Protein AF-A0A0Q4WT81-F1 (afdb_monomer)

Radius of gyration: 19.06 Å; Cα contacts (8 Å, |Δi|>4): 18; chains: 1; bounding box: 52×23×43 Å

Solvent-accessible surface area (backbone atoms only — not comparable to full-atom values): 3898 Å² total; per-residue (Å²): 117,76,67,59,57,54,49,51,52,51,41,52,49,44,35,63,73,20,60,90,66,88,76,59,52,34,61,52,30,50,52,54,44,50,54,53,49,52,53,50,50,53,54,49,50,60,52,51,56,59,60,75,63,56,73,75,57,97,86,62,65,85,80,81,110

Structure (mmCIF, N/CA/C/O backbone):
data_AF-A0A0Q4WT81-F1
#
_entry.id   AF-A0A0Q4WT81-F1
#
loop_
_atom_site.group_PDB
_atom_site.id
_atom_site.type_symbol
_atom_site.label_atom_id
_atom_site.label_alt_id
_atom_site.label_comp_id
_atom_site.label_asym_id
_atom_site.label_entity_id
_atom_site.label_seq_id
_atom_site.pdbx_PDB_ins_code
_atom_site.Cartn_x
_atom_site.Cartn_y
_atom_site.Cartn_z
_atom_site.occupancy
_atom_site.B_iso_or_equiv
_atom_site.auth_seq_id
_atom_site.auth_comp_id
_atom_site.auth_asym_id
_atom_site.auth_atom_id
_atom_site.pdbx_PD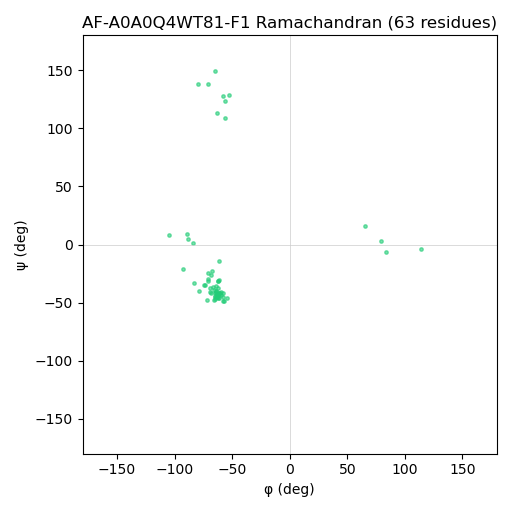B_model_num
ATOM 1 N N . MET A 1 1 ? 8.698 9.310 -10.428 1.00 49.44 1 MET A N 1
ATOM 2 C CA . MET A 1 1 ? 9.117 9.034 -9.034 1.00 49.44 1 MET A CA 1
ATOM 3 C C . MET A 1 1 ? 8.338 9.826 -7.977 1.00 49.44 1 MET A C 1
ATOM 5 O O . MET A 1 1 ? 7.944 9.217 -7.000 1.00 49.44 1 MET A O 1
ATOM 9 N N . SER A 1 2 ? 8.037 11.126 -8.151 1.00 55.28 2 SER A N 1
ATOM 10 C CA . SER A 1 2 ? 7.266 11.906 -7.146 1.00 55.28 2 SER A CA 1
ATOM 11 C C . SER A 1 2 ? 5.826 11.396 -6.897 1.00 55.28 2 SER A C 1
ATOM 13 O O . SER A 1 2 ? 5.323 11.465 -5.781 1.00 55.28 2 SER A O 1
ATOM 15 N N . SER A 1 3 ? 5.174 10.819 -7.917 1.00 70.75 3 SER A N 1
ATOM 16 C CA . SER A 1 3 ? 3.776 10.362 -7.824 1.00 70.75 3 SER A CA 1
ATOM 17 C C . SER A 1 3 ? 3.571 9.089 -6.990 1.00 70.75 3 SER A C 1
ATOM 19 O O . SER A 1 3 ? 2.544 8.983 -6.323 1.00 70.75 3 SER A O 1
ATOM 21 N N . ASP A 1 4 ? 4.511 8.135 -7.004 1.00 83.06 4 ASP A N 1
ATOM 22 C CA . ASP A 1 4 ? 4.355 6.873 -6.251 1.00 83.06 4 ASP A CA 1
ATOM 23 C C . ASP A 1 4 ? 4.555 7.110 -4.750 1.00 83.06 4 ASP A C 1
ATOM 25 O O . ASP A 1 4 ? 3.829 6.560 -3.929 1.00 83.06 4 ASP A O 1
ATOM 29 N N . THR A 1 5 ? 5.449 8.029 -4.373 1.00 85.69 5 THR A N 1
ATOM 30 C CA . THR A 1 5 ? 5.640 8.426 -2.971 1.00 85.69 5 THR A CA 1
ATOM 31 C C . THR A 1 5 ? 4.373 9.031 -2.360 1.00 85.69 5 THR A C 1
ATOM 33 O O . THR A 1 5 ? 4.028 8.711 -1.222 1.00 85.69 5 THR A O 1
ATOM 36 N N . GLU A 1 6 ? 3.655 9.881 -3.096 1.00 89.75 6 GLU A N 1
ATOM 37 C CA . GLU A 1 6 ? 2.384 10.443 -2.622 1.00 89.75 6 GLU A CA 1
ATOM 38 C C . GLU A 1 6 ? 1.281 9.377 -2.542 1.00 89.75 6 GLU A C 1
ATOM 40 O O . GLU A 1 6 ? 0.534 9.338 -1.561 1.00 89.75 6 GLU A O 1
ATOM 45 N N . LYS A 1 7 ? 1.236 8.437 -3.497 1.00 90.62 7 LYS A N 1
ATOM 46 C CA . LYS A 1 7 ? 0.336 7.273 -3.436 1.00 90.62 7 LYS A CA 1
ATOM 47 C C . LYS A 1 7 ? 0.622 6.388 -2.218 1.00 90.62 7 LYS A C 1
ATOM 49 O O . LYS A 1 7 ? -0.311 6.028 -1.506 1.00 90.62 7 LYS A O 1
ATOM 54 N N . HIS A 1 8 ? 1.889 6.111 -1.904 1.00 92.19 8 HIS A N 1
ATOM 55 C CA . HIS A 1 8 ? 2.273 5.360 -0.704 1.00 92.19 8 HIS A CA 1
ATOM 56 C C . HIS A 1 8 ? 1.814 6.049 0.585 1.00 92.19 8 HIS A C 1
ATOM 58 O O . HIS A 1 8 ? 1.272 5.394 1.477 1.00 92.19 8 HIS A O 1
ATOM 64 N N . LYS A 1 9 ? 1.981 7.374 0.689 1.00 94.12 9 LYS A N 1
ATOM 65 C CA . LYS A 1 9 ? 1.489 8.141 1.846 1.00 94.12 9 LYS A CA 1
ATOM 66 C C . LYS A 1 9 ? -0.031 8.052 1.976 1.00 94.12 9 LYS A C 1
ATOM 68 O O . LYS A 1 9 ? -0.523 7.870 3.088 1.00 94.12 9 LYS A O 1
ATOM 73 N N . ALA A 1 10 ? -0.760 8.143 0.863 1.00 94.81 10 ALA A N 1
ATOM 74 C CA . ALA A 1 10 ? -2.215 8.028 0.852 1.00 94.81 10 ALA A CA 1
ATOM 75 C C . ALA A 1 10 ? -2.691 6.629 1.281 1.00 94.81 10 ALA A C 1
ATOM 77 O O . ALA A 1 10 ? -3.567 6.522 2.137 1.00 94.81 10 ALA A O 1
ATOM 78 N N . LEU A 1 11 ? -2.069 5.563 0.765 1.00 96.06 11 LEU A N 1
ATOM 79 C CA . LEU A 1 11 ? -2.381 4.179 1.142 1.00 96.06 11 LE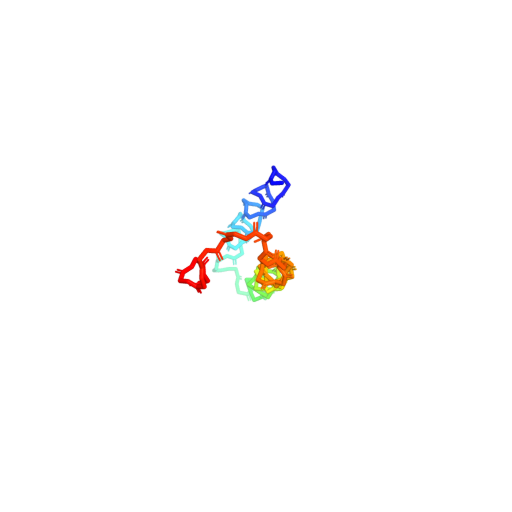U A CA 1
ATOM 80 C C . LEU A 1 11 ? -2.083 3.918 2.627 1.00 96.06 11 LEU A C 1
ATOM 82 O O . LEU A 1 11 ? -2.904 3.344 3.340 1.00 96.06 11 LEU A O 1
ATOM 86 N N . LEU A 1 12 ? -0.954 4.422 3.137 1.00 96.75 12 LEU A N 1
ATOM 87 C CA . LEU A 1 12 ? -0.624 4.341 4.564 1.00 96.75 12 LEU A CA 1
ATOM 88 C C . LEU A 1 12 ? -1.617 5.114 5.439 1.00 96.75 12 LEU A C 1
ATOM 90 O O . LEU A 1 12 ? -1.972 4.652 6.524 1.00 96.75 12 LEU A O 1
ATOM 94 N N . ALA A 1 13 ? -2.058 6.291 4.993 1.00 97.12 13 ALA A N 1
ATOM 95 C CA . ALA A 1 13 ? -3.073 7.063 5.697 1.00 97.12 13 ALA A CA 1
ATOM 96 C C . ALA A 1 13 ? -4.418 6.320 5.729 1.00 97.12 13 ALA A C 1
ATOM 98 O O . ALA A 1 13 ? -5.048 6.270 6.785 1.00 97.12 13 ALA A O 1
ATOM 99 N N . ALA A 1 14 ? -4.818 5.691 4.621 1.00 95.88 14 ALA A N 1
ATOM 100 C CA . ALA A 1 14 ? -6.037 4.890 4.534 1.00 95.88 14 ALA A CA 1
ATOM 101 C C . ALA A 1 14 ? -6.006 3.685 5.488 1.00 95.88 14 ALA A C 1
ATOM 103 O O . ALA A 1 14 ? -6.950 3.492 6.251 1.00 95.88 14 ALA A O 1
ATOM 104 N N . LEU A 1 15 ? -4.894 2.942 5.533 1.00 96.81 15 LEU A N 1
ATOM 105 C CA . LEU A 1 15 ? -4.707 1.823 6.466 1.00 96.81 15 LEU A CA 1
ATOM 106 C C . LEU A 1 15 ? -4.850 2.262 7.926 1.00 96.81 15 LEU A C 1
ATOM 108 O O . LEU A 1 15 ? -5.598 1.654 8.691 1.00 96.81 15 LEU A O 1
ATOM 112 N N . LYS A 1 16 ? -4.177 3.354 8.309 1.00 96.88 16 LYS A N 1
ATOM 113 C CA . LYS A 1 16 ? -4.264 3.908 9.669 1.00 96.88 16 LYS A CA 1
ATOM 114 C C . LYS A 1 16 ? -5.671 4.394 10.002 1.00 96.88 16 LYS A C 1
ATOM 116 O O . LYS A 1 16 ? -6.134 4.196 11.118 1.00 96.88 16 LYS A O 1
ATOM 121 N N . ALA A 1 17 ? -6.350 5.024 9.045 1.00 96.62 17 ALA A N 1
ATOM 122 C CA . ALA A 1 17 ? -7.707 5.518 9.232 1.00 96.62 17 ALA A CA 1
ATOM 123 C C . ALA A 1 17 ? -8.743 4.389 9.318 1.00 96.62 17 ALA A C 1
ATOM 125 O O . ALA A 1 17 ? -9.817 4.605 9.875 1.00 96.62 17 ALA A O 1
ATOM 126 N N . ALA A 1 18 ? -8.459 3.221 8.743 1.00 96.50 18 ALA A N 1
ATOM 127 C CA . ALA A 1 18 ? -9.350 2.068 8.732 1.00 96.50 18 ALA A CA 1
ATOM 128 C C . ALA A 1 18 ? -9.114 1.093 9.900 1.00 96.50 18 ALA A C 1
ATOM 130 O O . ALA A 1 18 ? -9.998 0.315 10.263 1.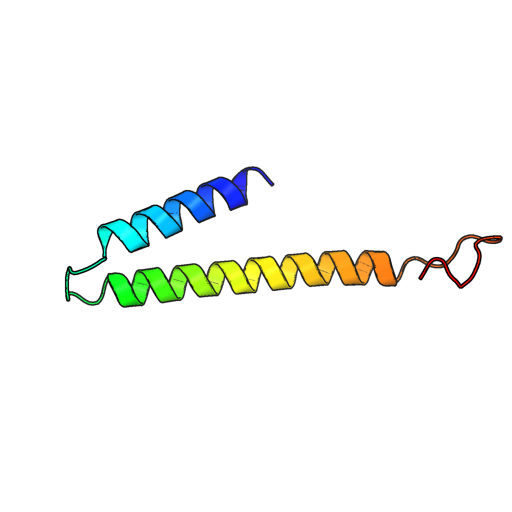00 96.50 18 ALA A O 1
ATOM 131 N N . GLN A 1 19 ? -7.930 1.140 10.512 1.00 95.12 19 GLN A N 1
ATOM 132 C CA . GLN A 1 19 ? -7.537 0.235 11.584 1.00 95.12 19 GLN A CA 1
ATOM 133 C C . GLN A 1 19 ? -8.533 0.262 12.755 1.00 95.12 19 GLN A C 1
ATOM 135 O O . GLN A 1 19 ? -8.799 1.303 13.351 1.00 95.12 19 GLN A O 1
ATOM 140 N N . GLY A 1 20 ? -9.066 -0.913 13.101 1.00 94.44 20 GLY A N 1
ATOM 141 C CA . GLY A 1 20 ? -9.966 -1.089 14.243 1.00 94.44 20 GLY A CA 1
ATOM 142 C C . GLY A 1 20 ? -11.420 -0.662 14.015 1.00 94.44 20 GLY A C 1
ATOM 143 O O . GLY A 1 20 ? -12.208 -0.766 14.951 1.00 94.44 20 GLY A O 1
ATOM 144 N N . LYS A 1 21 ? -11.807 -0.222 12.806 1.00 94.69 21 LYS A N 1
ATOM 145 C CA . LYS A 1 21 ? -13.201 0.158 12.511 1.00 94.69 21 LYS A CA 1
ATOM 146 C C . LYS A 1 21 ? -14.174 -1.021 12.434 1.00 94.69 21 LYS A C 1
ATOM 148 O O . LYS A 1 21 ? -15.346 -0.843 12.741 1.00 94.69 21 LYS A O 1
ATOM 153 N N . GLY A 1 22 ? -13.706 -2.210 12.041 1.00 92.38 22 GLY A N 1
ATOM 154 C CA . GLY A 1 22 ? -14.538 -3.422 11.960 1.00 92.38 22 GLY A CA 1
ATOM 155 C C . GLY A 1 22 ? -15.653 -3.366 10.907 1.00 92.38 22 GLY A C 1
ATOM 156 O O . GLY A 1 22 ? -16.583 -4.163 10.959 1.00 92.38 22 GLY A O 1
ATOM 157 N N . ASP A 1 23 ? -15.571 -2.425 9.966 1.00 95.94 23 ASP A N 1
ATOM 158 C CA . ASP A 1 23 ? -16.562 -2.151 8.918 1.00 95.94 23 ASP A CA 1
ATOM 159 C C . ASP A 1 23 ? -16.130 -2.663 7.529 1.00 95.94 23 ASP A C 1
ATOM 161 O O . ASP A 1 23 ? -16.770 -2.355 6.527 1.00 95.94 23 ASP A O 1
ATOM 165 N N . GLY A 1 24 ? -15.034 -3.426 7.449 1.00 95.00 24 GLY A N 1
ATOM 166 C CA . GLY A 1 24 ? -14.461 -3.904 6.187 1.00 95.00 24 GLY A CA 1
ATOM 167 C C . GLY A 1 24 ? -13.537 -2.900 5.486 1.00 95.00 24 GLY A C 1
ATOM 168 O O . GLY 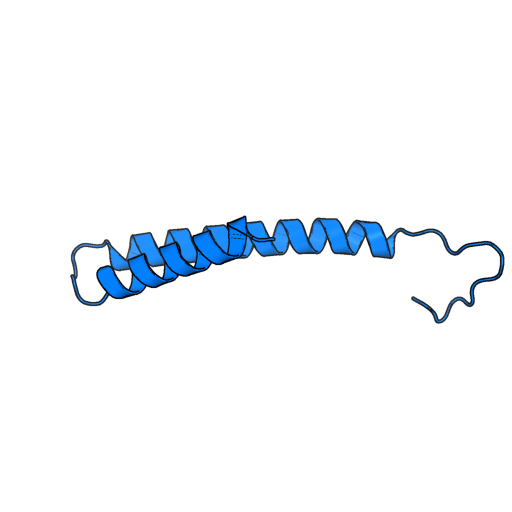A 1 24 ? -12.906 -3.238 4.482 1.00 95.00 24 GLY A O 1
ATOM 169 N N . SER A 1 25 ? -13.435 -1.658 5.980 1.00 96.00 25 SER A N 1
ATOM 170 C CA . SER A 1 25 ? -12.594 -0.631 5.348 1.00 96.00 25 SER A CA 1
ATOM 171 C C . SER A 1 25 ? -11.100 -0.941 5.459 1.00 96.00 25 SER A C 1
ATOM 173 O O . SER A 1 25 ? -10.316 -0.513 4.611 1.00 96.00 25 SER A O 1
ATOM 175 N N . PHE A 1 26 ? -10.694 -1.704 6.477 1.00 96.44 26 PHE A N 1
ATOM 176 C CA . PHE A 1 26 ? -9.300 -2.095 6.667 1.00 96.44 26 PHE A CA 1
ATOM 177 C C . PHE A 1 26 ? -8.882 -3.119 5.618 1.00 96.44 26 PHE A C 1
ATOM 179 O O . PHE A 1 26 ? -7.867 -2.940 4.952 1.00 96.44 26 PHE A O 1
ATOM 186 N N . GLU A 1 27 ? -9.702 -4.144 5.415 1.00 97.06 27 GLU A N 1
ATOM 187 C CA . GLU A 1 27 ? -9.514 -5.178 4.407 1.00 97.06 27 GLU A CA 1
ATOM 188 C C . GLU A 1 27 ? -9.436 -4.555 3.009 1.00 97.06 27 GLU A C 1
ATOM 190 O O . GLU A 1 27 ? -8.508 -4.852 2.259 1.00 97.06 27 GLU A O 1
ATOM 195 N N . GLN A 1 28 ? -10.331 -3.612 2.691 1.00 97.00 28 GLN A N 1
ATOM 196 C CA . GLN A 1 28 ? -10.284 -2.869 1.426 1.00 97.00 28 GLN A CA 1
ATOM 197 C C . GLN A 1 28 ? -8.993 -2.057 1.267 1.00 97.00 28 GLN A C 1
ATOM 199 O O . GLN A 1 28 ? -8.362 -2.107 0.210 1.00 97.00 28 GLN A O 1
ATOM 204 N N . ALA A 1 29 ? -8.576 -1.324 2.305 1.0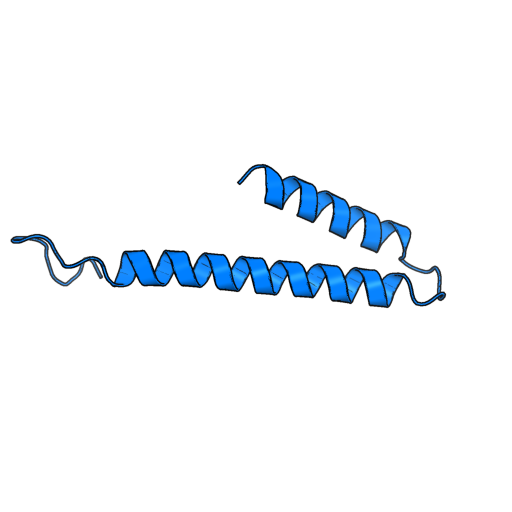0 96.62 29 ALA A N 1
ATOM 205 C CA . ALA A 1 29 ? -7.349 -0.531 2.268 1.00 96.62 29 ALA A CA 1
ATOM 206 C C . ALA A 1 29 ? -6.096 -1.412 2.107 1.00 96.62 29 ALA A C 1
ATOM 208 O O . ALA A 1 29 ? -5.162 -1.034 1.399 1.00 96.62 29 ALA A O 1
ATOM 209 N N . VAL A 1 30 ? -6.084 -2.600 2.719 1.00 96.75 30 VAL A N 1
ATOM 210 C CA . VAL A 1 30 ? -5.013 -3.594 2.564 1.00 96.75 30 VAL A CA 1
ATOM 211 C C . VAL A 1 30 ? -4.962 -4.127 1.135 1.00 96.75 30 VAL A C 1
ATOM 213 O O . VAL A 1 30 ? -3.882 -4.142 0.544 1.00 96.75 30 VAL A O 1
ATOM 216 N N . THR A 1 31 ? -6.099 -4.516 0.553 1.00 97.56 31 THR A N 1
ATOM 217 C CA . THR A 1 31 ? -6.155 -4.987 -0.839 1.00 97.56 31 THR A CA 1
ATOM 218 C C . THR A 1 31 ? -5.612 -3.934 -1.802 1.00 97.56 31 THR A C 1
ATOM 220 O O . THR A 1 31 ? -4.716 -4.237 -2.586 1.00 97.56 31 THR A O 1
ATOM 223 N N . GLN A 1 32 ? -6.062 -2.682 -1.680 1.00 95.81 32 GLN A N 1
ATOM 224 C CA . GLN A 1 32 ? -5.588 -1.580 -2.528 1.00 95.81 32 GLN A CA 1
ATOM 225 C C . GLN A 1 32 ? -4.086 -1.313 -2.363 1.00 95.81 32 GLN A C 1
ATOM 227 O O . GLN A 1 32 ? -3.393 -1.009 -3.335 1.00 95.81 32 GLN A O 1
ATOM 232 N N . ALA A 1 33 ? -3.561 -1.431 -1.139 1.00 95.25 33 ALA A N 1
ATOM 233 C CA . ALA A 1 33 ? -2.134 -1.271 -0.892 1.00 95.25 33 ALA A CA 1
ATOM 234 C C . ALA A 1 33 ? -1.311 -2.366 -1.587 1.00 95.25 33 ALA A C 1
ATOM 236 O O . ALA A 1 33 ? -0.301 -2.055 -2.219 1.00 95.25 3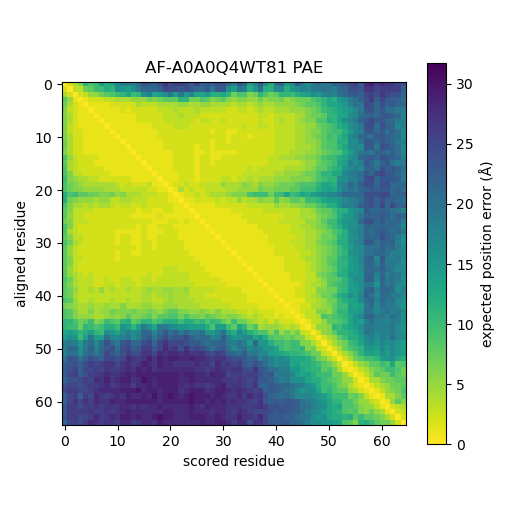3 ALA A O 1
ATOM 237 N N . PHE A 1 34 ? -1.748 -3.627 -1.515 1.00 96.19 34 PHE A N 1
ATOM 238 C CA . PHE A 1 34 ? -1.055 -4.736 -2.174 1.00 96.19 34 PHE A CA 1
ATOM 239 C C . PHE A 1 34 ? -1.152 -4.683 -3.697 1.00 96.19 34 PHE A C 1
ATOM 241 O O . PHE A 1 34 ? -0.144 -4.912 -4.360 1.00 96.19 34 PHE A O 1
ATOM 248 N N . GLU A 1 35 ? -2.311 -4.327 -4.256 1.00 95.31 35 GLU A N 1
ATOM 249 C CA . GLU A 1 35 ? -2.459 -4.111 -5.702 1.00 95.31 35 GLU A CA 1
ATOM 250 C C . GLU A 1 35 ? -1.436 -3.094 -6.216 1.00 95.31 35 GLU A C 1
ATOM 252 O O . GLU A 1 35 ? -0.736 -3.355 -7.194 1.00 95.31 35 GLU A O 1
ATOM 257 N N . HIS A 1 36 ? -1.275 -1.972 -5.510 1.00 93.25 36 HIS A N 1
ATOM 258 C CA . HIS A 1 36 ? -0.298 -0.962 -5.901 1.00 93.25 36 HIS A CA 1
ATOM 259 C C . HIS A 1 36 ? 1.155 -1.442 -5.770 1.00 93.25 36 HIS A C 1
ATOM 261 O O . HIS A 1 36 ? 1.988 -1.108 -6.612 1.00 93.25 36 HIS A O 1
ATOM 267 N N . VAL A 1 37 ? 1.476 -2.241 -4.746 1.00 91.62 37 VAL A N 1
ATOM 268 C CA . VAL A 1 37 ? 2.814 -2.839 -4.604 1.00 91.62 37 VAL A CA 1
ATOM 269 C C . VAL A 1 37 ? 3.114 -3.780 -5.767 1.00 91.62 37 VAL A C 1
ATOM 271 O O . VAL A 1 37 ? 4.197 -3.694 -6.340 1.00 91.62 37 VAL A O 1
ATOM 274 N N . PHE A 1 38 ? 2.174 -4.646 -6.153 1.00 92.00 38 PHE A N 1
ATOM 275 C CA . PHE A 1 38 ? 2.379 -5.552 -7.285 1.00 92.00 38 PHE A CA 1
ATOM 276 C C . PHE A 1 38 ? 2.530 -4.796 -8.604 1.00 92.00 38 PHE A C 1
ATOM 278 O O . PHE A 1 38 ? 3.451 -5.091 -9.359 1.00 92.00 38 PHE A O 1
ATOM 285 N N . GLU A 1 39 ? 1.717 -3.764 -8.833 1.00 90.06 39 GLU A N 1
ATOM 286 C CA . GLU A 1 39 ? 1.854 -2.866 -9.985 1.00 90.06 39 GLU A CA 1
ATOM 287 C C . GLU A 1 39 ? 3.243 -2.195 -10.017 1.00 90.06 39 GLU A C 1
ATOM 289 O O . GLU A 1 39 ? 3.877 -2.077 -11.068 1.00 90.06 39 GLU A O 1
ATOM 294 N N . HIS A 1 40 ? 3.749 -1.761 -8.858 1.00 87.69 40 HIS A N 1
ATOM 295 C CA . HIS A 1 40 ? 5.070 -1.147 -8.755 1.00 87.69 40 HIS A CA 1
ATOM 296 C C . HIS A 1 40 ? 6.199 -2.153 -9.022 1.00 87.69 40 HIS A C 1
ATOM 298 O O . HIS A 1 40 ? 7.151 -1.821 -9.728 1.00 87.69 40 HIS A O 1
ATOM 304 N N . LEU A 1 41 ? 6.088 -3.380 -8.504 1.00 87.06 41 LEU A N 1
ATOM 305 C CA . LEU A 1 41 ? 7.055 -4.452 -8.755 1.00 87.06 41 LEU A CA 1
ATOM 306 C C . LEU A 1 41 ? 7.063 -4.887 -10.224 1.00 87.06 41 LEU A C 1
ATOM 308 O O . LEU A 1 41 ? 8.133 -5.104 -10.782 1.00 87.06 41 LEU A O 1
ATOM 312 N N . GLU A 1 42 ? 5.902 -4.961 -10.873 1.00 87.50 42 GLU A N 1
ATOM 313 C CA . GLU A 1 42 ? 5.802 -5.272 -12.301 1.00 87.50 42 GLU A CA 1
ATOM 314 C C . GLU A 1 42 ? 6.483 -4.195 -13.155 1.00 87.50 42 GLU A C 1
ATOM 316 O O . GLU A 1 42 ? 7.293 -4.512 -14.026 1.00 87.50 42 GLU A O 1
ATOM 321 N N . ARG A 1 43 ? 6.240 -2.910 -12.853 1.00 84.44 43 ARG A N 1
ATOM 322 C CA . ARG A 1 43 ? 6.958 -1.803 -13.503 1.00 84.44 43 ARG A CA 1
ATOM 323 C C . ARG A 1 43 ? 8.462 -1.870 -13.273 1.00 84.44 43 ARG A C 1
ATOM 325 O O . ARG A 1 43 ? 9.220 -1.570 -14.191 1.00 84.44 43 ARG A O 1
ATOM 332 N N . LEU A 1 44 ? 8.888 -2.213 -12.059 1.00 81.38 44 LEU A N 1
ATOM 333 C CA . LEU A 1 44 ? 10.304 -2.318 -11.730 1.00 81.38 44 LEU A CA 1
ATOM 334 C C . LEU A 1 44 ? 10.963 -3.448 -12.526 1.00 81.38 44 LEU A C 1
ATOM 336 O O . LEU A 1 44 ? 11.985 -3.210 -13.162 1.00 81.38 44 LEU A O 1
ATOM 340 N N . ASN A 1 45 ? 10.340 -4.627 -12.568 1.00 75.69 45 ASN A N 1
ATOM 341 C CA . ASN A 1 45 ? 10.826 -5.762 -13.351 1.00 75.69 45 ASN A CA 1
ATOM 342 C C . ASN A 1 45 ? 10.895 -5.435 -14.847 1.00 75.69 45 ASN A C 1
ATOM 344 O O . ASN A 1 45 ? 11.898 -5.731 -15.483 1.00 75.69 45 ASN A O 1
ATOM 348 N N . ALA A 1 46 ? 9.895 -4.740 -15.396 1.00 74.81 46 ALA A N 1
ATOM 349 C CA . ALA A 1 46 ? 9.914 -4.320 -16.798 1.00 74.81 46 ALA A CA 1
ATOM 350 C C . ALA A 1 46 ? 11.081 -3.368 -17.134 1.00 74.81 46 ALA A C 1
ATOM 352 O O . ALA A 1 46 ? 11.569 -3.358 -18.263 1.00 74.81 46 ALA A O 1
ATOM 353 N N . VAL A 1 47 ? 11.535 -2.559 -16.169 1.00 66.62 47 VAL A N 1
ATOM 354 C CA . VAL A 1 47 ? 12.720 -1.698 -16.324 1.00 66.62 47 VAL A CA 1
ATOM 355 C C . VAL A 1 47 ? 14.013 -2.503 -16.158 1.00 66.62 47 VAL A C 1
ATOM 357 O O . VAL A 1 47 ? 14.955 -2.281 -16.915 1.00 66.62 47 VAL A O 1
ATOM 360 N N . SER A 1 48 ? 14.060 -3.447 -15.216 1.00 59.62 48 SER A N 1
ATOM 361 C CA . SER A 1 48 ? 15.210 -4.339 -15.020 1.00 59.62 48 SER A CA 1
ATOM 362 C C . SER A 1 48 ? 15.465 -5.243 -16.231 1.00 59.62 48 SER A C 1
ATOM 364 O O . SER A 1 48 ? 16.603 -5.324 -16.687 1.00 59.62 48 SER A O 1
ATOM 366 N N . ASP A 1 49 ? 14.421 -5.825 -16.827 1.00 56.75 49 ASP A N 1
ATOM 367 C CA . ASP A 1 49 ? 14.534 -6.650 -18.040 1.00 56.75 49 ASP A CA 1
ATOM 368 C C . ASP A 1 49 ? 15.074 -5.856 -19.244 1.00 56.75 49 ASP A C 1
ATOM 370 O O . ASP A 1 49 ? 15.773 -6.402 -20.101 1.00 56.75 49 ASP A O 1
ATOM 374 N N . ALA A 1 50 ? 14.779 -4.553 -19.313 1.00 54.97 50 ALA A N 1
ATOM 375 C CA . ALA A 1 50 ? 15.291 -3.677 -20.363 1.00 54.97 50 ALA A CA 1
ATOM 376 C C . ALA A 1 50 ? 16.798 -3.386 -20.218 1.00 54.97 50 ALA A C 1
ATOM 378 O O . ALA A 1 50 ? 17.479 -3.207 -21.230 1.00 54.97 50 ALA A O 1
ATOM 379 N N . ASP A 1 51 ? 17.331 -3.356 -18.991 1.00 54.22 51 ASP A N 1
ATOM 380 C CA . ASP A 1 51 ? 18.771 -3.183 -18.745 1.00 54.22 51 ASP A CA 1
ATOM 381 C C . ASP A 1 51 ? 19.538 -4.517 -18.866 1.00 54.22 51 ASP A C 1
ATOM 383 O O . ASP A 1 51 ? 20.647 -4.526 -19.402 1.00 54.22 51 ASP A O 1
ATOM 387 N N . GLU A 1 52 ? 18.940 -5.659 -18.496 1.00 54.59 52 GLU A N 1
ATOM 388 C CA . GLU A 1 52 ? 19.542 -6.994 -18.700 1.00 54.59 52 GLU A CA 1
ATOM 389 C C . GLU A 1 52 ? 19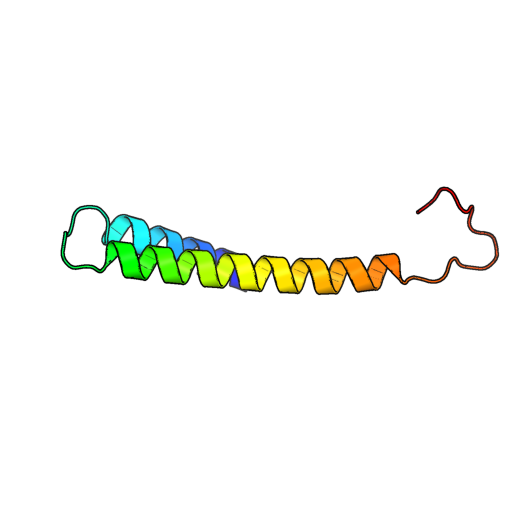.648 -7.395 -20.186 1.00 54.59 52 GLU A C 1
ATOM 391 O O . GLU A 1 52 ? 20.506 -8.196 -20.571 1.00 54.59 52 GLU A O 1
ATOM 396 N N . GLN A 1 53 ? 18.819 -6.805 -21.052 1.00 54.81 53 GLN A N 1
ATOM 397 C CA . GLN A 1 53 ? 18.875 -6.989 -22.507 1.00 54.81 53 GLN A CA 1
ATOM 398 C C . GLN A 1 53 ? 19.814 -6.009 -23.218 1.00 54.81 53 GLN A C 1
ATOM 400 O O . GLN A 1 53 ? 19.909 -6.039 -24.451 1.00 54.81 53 GLN A O 1
ATOM 405 N N . ARG A 1 54 ? 20.552 -5.159 -22.4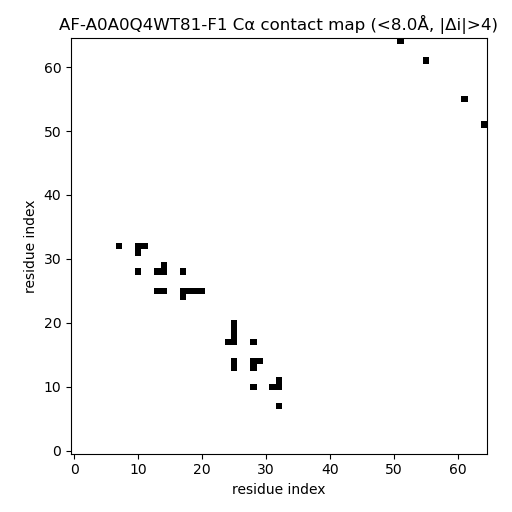88 1.00 57.84 54 ARG A N 1
ATOM 406 C CA . ARG A 1 54 ? 21.567 -4.314 -23.118 1.00 57.84 54 ARG A CA 1
ATOM 407 C C . ARG A 1 54 ? 22.648 -5.206 -23.734 1.00 57.84 54 ARG A C 1
ATOM 409 O O . ARG A 1 54 ? 23.398 -5.894 -23.043 1.00 57.84 54 ARG A O 1
ATOM 416 N N . ALA A 1 55 ? 22.731 -5.189 -25.063 1.00 59.59 55 ALA A N 1
ATOM 417 C CA . ALA A 1 55 ? 23.835 -5.808 -25.777 1.00 59.59 55 ALA A CA 1
ATOM 418 C C . ALA A 1 55 ? 25.154 -5.184 -25.296 1.00 59.59 55 ALA A C 1
ATOM 420 O O . ALA A 1 55 ? 25.286 -3.958 -25.295 1.00 59.59 55 ALA A O 1
ATOM 421 N N . LEU A 1 56 ? 26.111 -6.031 -24.898 1.00 57.72 56 LEU A N 1
ATOM 422 C CA . LEU A 1 56 ? 27.470 -5.597 -24.573 1.00 57.72 56 LEU A CA 1
ATOM 423 C C . LEU A 1 56 ? 28.018 -4.792 -25.755 1.00 57.72 56 LEU A C 1
ATOM 425 O O . LEU A 1 56 ? 27.956 -5.241 -26.906 1.00 57.72 56 LEU A O 1
ATOM 429 N N . GLN A 1 57 ? 28.538 -3.600 -25.478 1.00 58.66 57 GLN A N 1
ATOM 430 C CA . GLN A 1 57 ? 29.219 -2.804 -26.494 1.00 58.66 57 GLN A CA 1
ATOM 431 C C . GLN A 1 57 ? 30.487 -3.556 -26.946 1.00 58.66 57 GLN A C 1
ATOM 433 O O . GLN A 1 57 ? 31.088 -4.285 -26.146 1.00 58.66 57 GLN A O 1
ATOM 438 N N . PRO A 1 58 ? 30.936 -3.414 -28.209 1.00 59.41 58 PRO A N 1
ATOM 439 C CA . PRO A 1 58 ? 32.162 -4.062 -28.669 1.00 59.41 58 PRO A CA 1
ATOM 440 C C . PRO A 1 58 ? 33.359 -3.662 -27.786 1.00 59.41 58 PRO A C 1
ATOM 442 O O . PRO A 1 58 ? 33.817 -2.524 -27.841 1.00 59.41 58 PRO A O 1
ATOM 445 N N . GLY A 1 59 ? 33.855 -4.599 -26.970 1.00 69.62 59 GLY A N 1
ATOM 446 C CA . GLY A 1 59 ? 34.969 -4.385 -26.034 1.00 69.62 59 GLY A CA 1
ATOM 447 C C . GLY A 1 59 ? 34.619 -4.476 -24.543 1.00 69.62 59 GLY A C 1
ATOM 448 O O . GLY A 1 59 ? 35.530 -4.411 -23.722 1.00 69.62 59 GLY A O 1
ATOM 449 N N . GLU A 1 60 ? 33.348 -4.657 -24.170 1.00 60.62 60 GLU A N 1
ATOM 450 C CA . GLU A 1 60 ? 32.967 -4.875 -22.768 1.00 60.62 60 GLU A CA 1
ATOM 451 C C . GLU A 1 60 ? 33.204 -6.325 -22.313 1.00 60.62 60 GLU A C 1
ATOM 453 O O . GLU A 1 60 ? 32.924 -7.290 -23.029 1.00 60.62 60 GLU A O 1
ATOM 458 N N . SER A 1 61 ? 33.731 -6.480 -21.093 1.00 58.41 61 SER A N 1
ATOM 459 C CA . SER A 1 61 ? 34.010 -7.790 -20.498 1.00 58.41 61 SER A CA 1
ATOM 460 C C . SER A 1 61 ? 32.717 -8.532 -20.125 1.00 58.41 61 SER A C 1
ATOM 462 O O . SER A 1 61 ? 31.840 -7.936 -19.497 1.00 58.41 61 SER A O 1
ATOM 464 N N . PRO A 1 62 ? 32.619 -9.854 -20.380 1.00 60.62 62 PRO A N 1
ATOM 465 C CA . PRO A 1 62 ? 31.428 -10.658 -20.074 1.00 60.62 62 PRO A CA 1
ATOM 466 C C . PRO A 1 62 ? 31.045 -10.732 -18.588 1.00 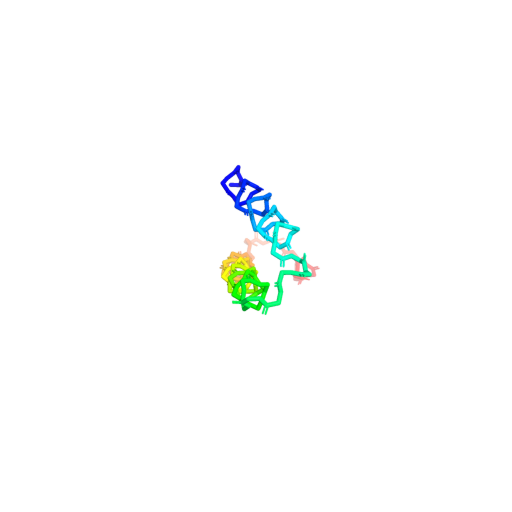60.62 62 PRO A C 1
ATOM 468 O O . PRO A 1 62 ? 29.956 -11.187 -18.262 1.00 60.62 62 PRO A O 1
ATOM 471 N N . THR A 1 63 ? 31.942 -10.324 -17.689 1.00 64.31 63 THR A N 1
ATOM 472 C CA . THR A 1 63 ? 31.754 -10.326 -16.229 1.00 64.31 63 THR A CA 1
ATOM 473 C C . THR A 1 63 ? 31.022 -9.092 -15.702 1.00 64.31 63 THR A C 1
ATOM 475 O O . THR A 1 63 ? 30.897 -8.944 -14.494 1.00 64.31 63 THR A O 1
ATOM 478 N N . LEU A 1 64 ? 30.620 -8.172 -16.581 1.00 57.16 64 LEU A N 1
ATOM 479 C CA . LEU A 1 64 ? 29.811 -6.999 -16.231 1.00 57.16 64 LEU A CA 1
ATOM 480 C C . LEU A 1 64 ? 28.298 -7.278 -16.307 1.00 57.16 64 LEU A C 1
ATOM 482 O O . LEU A 1 64 ? 27.509 -6.342 -16.211 1.00 57.16 64 LEU A O 1
ATOM 486 N N . ARG A 1 65 ? 27.916 -8.548 -16.492 1.00 54.81 65 ARG A N 1
ATOM 487 C CA . ARG A 1 65 ? 26.563 -9.053 -16.242 1.00 54.81 65 ARG A CA 1
ATOM 488 C C . ARG A 1 65 ? 26.393 -9.438 -14.782 1.00 54.81 65 ARG A C 1
ATOM 490 O O . ARG A 1 65 ? 27.358 -10.011 -14.227 1.00 54.81 65 ARG A O 1
#

Mean predicted aligned error: 10.54 Å

Sequence (65 aa):
MSSDTEKHKALLAALKAAQGKGDGSFEQAVTQAFEHVFEHLERLNAVSDADEQRALQPGESPTLR

pLDDT: mean 81.1, std 16.78, range [49.44, 97.56]

Secondary structure (DSSP, 8-state):
-HHHHHHHHHHHHHHHHHTT--SSHHHHHHHHHHHHHHHHHHHHHHHHHHHHT-PPPTT--GGG-

Foldseek 3Di:
DVVVVVVQVVLVVQCVVCPPPPPCSNVVSVVVNVVSVVVVVVVVVVVVVVVVPPDDDVPDDPVVD

Nearest PDB structures (foldseek):
  4abm-assembly1_A  TM=7.944E-01  e=5.181E+00  Homo sapiens
  3r84-assembly10_S  TM=4.852E-01  e=1.843E+00  Saccharomyces cerevisiae